Protein AF-A0A2R7JSU9-F1 (afdb_monomer_lite)

Structure (mmCIF, N/CA/C/O backbone):
data_AF-A0A2R7JSU9-F1
#
_entry.id   AF-A0A2R7JSU9-F1
#
loop_
_atom_site.group_PDB
_atom_site.id
_atom_site.type_symbol
_atom_site.label_atom_id
_atom_site.label_alt_id
_atom_site.label_comp_id
_atom_site.label_asym_id
_atom_site.label_entity_id
_atom_site.label_seq_id
_atom_site.pdbx_PDB_ins_code
_atom_site.Cartn_x
_atom_site.Cartn_y
_atom_site.Cartn_z
_atom_site.occupancy
_atom_site.B_iso_or_equiv
_atom_site.auth_seq_id
_atom_site.auth_comp_id
_atom_site.auth_asym_id
_atom_site.auth_atom_id
_atom_site.pdbx_PDB_model_num
ATOM 1 N N . ARG A 1 1 ? 13.426 -11.858 -5.925 1.00 59.44 1 ARG A N 1
ATOM 2 C CA . ARG A 1 1 ? 13.390 -12.703 -7.151 1.00 59.44 1 ARG A CA 1
ATOM 3 C C . ARG A 1 1 ? 13.758 -14.166 -6.872 1.00 59.44 1 ARG A C 1
ATOM 5 O O . ARG A 1 1 ? 13.165 -15.037 -7.485 1.00 59.44 1 ARG A O 1
ATOM 12 N N . THR A 1 2 ? 14.651 -14.442 -5.919 1.00 70.44 2 THR A N 1
ATOM 13 C CA . THR A 1 2 ? 15.151 -15.785 -5.552 1.00 70.44 2 THR A CA 1
ATOM 14 C C . THR A 1 2 ? 14.085 -16.840 -5.228 1.00 70.44 2 THR A C 1
ATOM 16 O O . THR A 1 2 ? 14.304 -18.006 -5.519 1.00 70.44 2 THR A O 1
ATOM 19 N N . HIS A 1 3 ? 12.931 -16.447 -4.679 1.00 81.94 3 HIS A N 1
ATOM 20 C CA . HIS A 1 3 ? 11.861 -17.379 -4.280 1.00 81.94 3 HIS A CA 1
ATOM 21 C C . HIS A 1 3 ? 10.663 -17.433 -5.249 1.00 81.94 3 HIS A C 1
ATOM 23 O O . HIS A 1 3 ? 9.674 -18.094 -4.962 1.00 81.94 3 HIS A O 1
ATOM 29 N N . GLY A 1 4 ? 10.713 -16.725 -6.385 1.00 88.62 4 GLY A N 1
ATOM 30 C CA . GLY A 1 4 ? 9.668 -16.806 -7.420 1.00 88.62 4 GLY A CA 1
ATOM 31 C C . GLY A 1 4 ? 8.314 -16.152 -7.093 1.00 88.62 4 GLY A C 1
ATOM 32 O O . GLY A 1 4 ? 7.376 -16.294 -7.871 1.00 88.62 4 GLY A O 1
ATOM 33 N N . HIS A 1 5 ? 8.181 -15.412 -5.987 1.00 92.38 5 HIS A N 1
ATOM 34 C CA . HIS A 1 5 ? 6.925 -14.726 -5.656 1.00 92.38 5 HIS A CA 1
ATOM 35 C C . HIS A 1 5 ? 6.594 -13.589 -6.637 1.00 92.38 5 HIS A C 1
ATOM 37 O O . HIS A 1 5 ? 7.450 -12.757 -6.960 1.00 92.38 5 HIS A O 1
ATOM 43 N N . ALA A 1 6 ? 5.326 -13.517 -7.052 1.00 93.19 6 ALA A N 1
ATOM 44 C CA . ALA A 1 6 ? 4.823 -12.512 -7.992 1.00 93.19 6 ALA A CA 1
ATOM 45 C C . ALA A 1 6 ? 4.813 -11.083 -7.419 1.00 93.19 6 ALA A C 1
ATOM 47 O O . ALA A 1 6 ? 4.982 -10.119 -8.166 1.00 93.19 6 ALA A O 1
ATOM 48 N N . GLY A 1 7 ? 4.666 -10.942 -6.102 1.00 94.69 7 GLY A N 1
ATOM 49 C CA . GLY A 1 7 ? 4.653 -9.655 -5.418 1.00 94.69 7 GLY A CA 1
ATOM 50 C C . GLY A 1 7 ? 4.505 -9.799 -3.909 1.00 94.69 7 GLY A C 1
ATOM 51 O O . GLY A 1 7 ? 4.490 -10.910 -3.379 1.00 94.69 7 GLY A O 1
ATOM 52 N N . VAL A 1 8 ? 4.398 -8.657 -3.238 1.00 95.38 8 VAL A N 1
ATOM 53 C CA . VAL A 1 8 ? 4.230 -8.530 -1.788 1.00 95.38 8 VAL A CA 1
ATOM 54 C C . VAL A 1 8 ? 2.901 -7.847 -1.506 1.00 95.38 8 VAL A C 1
ATOM 56 O O . VAL A 1 8 ? 2.603 -6.823 -2.113 1.00 95.38 8 VAL A O 1
ATOM 59 N N . LEU A 1 9 ? 2.128 -8.387 -0.569 1.00 96.81 9 LEU A N 1
ATOM 60 C CA . LEU A 1 9 ? 1.016 -7.680 0.056 1.00 96.81 9 LEU A CA 1
ATOM 61 C C . LEU A 1 9 ? 1.487 -7.194 1.429 1.00 96.81 9 LEU A C 1
ATOM 63 O O . LEU A 1 9 ? 1.939 -8.006 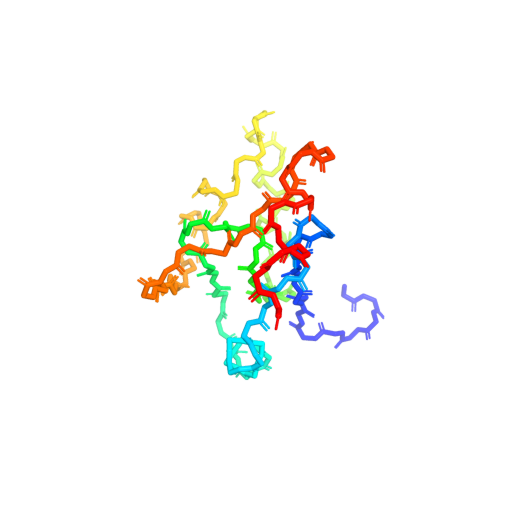2.235 1.00 96.81 9 LEU A O 1
ATOM 67 N N . SER A 1 10 ? 1.436 -5.887 1.669 1.00 96.69 10 SER A N 1
ATOM 68 C CA . SER A 1 10 ? 1.871 -5.277 2.929 1.00 96.69 10 SER A CA 1
ATOM 69 C C . SER A 1 10 ? 0.707 -4.632 3.665 1.00 96.69 10 SER A C 1
ATOM 71 O O . SER A 1 10 ? -0.228 -4.120 3.050 1.00 96.69 10 SER A O 1
ATOM 73 N N . VAL A 1 11 ? 0.790 -4.669 4.992 1.00 96.12 11 VAL A N 1
ATOM 74 C CA . VAL A 1 11 ? -0.186 -4.127 5.938 1.00 96.12 11 VAL A CA 1
ATOM 75 C C . VAL A 1 11 ? 0.580 -3.575 7.146 1.00 96.12 11 VAL A C 1
ATOM 77 O O . VAL A 1 11 ? 1.601 -4.150 7.528 1.00 96.12 11 VAL A O 1
ATOM 80 N N . GLY A 1 12 ? 0.113 -2.467 7.729 1.00 94.69 12 GLY A N 1
ATOM 81 C CA . GLY A 1 12 ? 0.669 -1.931 8.974 1.00 94.69 12 GLY A CA 1
ATOM 82 C C . GLY A 1 12 ? 0.275 -2.797 10.171 1.00 94.69 12 GLY A C 1
ATOM 83 O O . GLY A 1 12 ? -0.897 -3.141 10.329 1.00 94.69 12 GLY A O 1
ATOM 84 N N . CYS A 1 13 ? 1.230 -3.162 11.028 1.00 94.94 13 CYS A N 1
ATOM 85 C CA . CYS A 1 13 ? 0.933 -3.922 12.251 1.00 94.94 13 CYS A CA 1
ATOM 86 C C . CYS A 1 13 ? 0.099 -3.126 13.271 1.00 94.94 13 CYS A C 1
ATOM 88 O O . CYS A 1 13 ? -0.474 -3.707 14.187 1.00 94.94 13 CYS A O 1
ATOM 90 N N . ASP A 1 14 ? 0.029 -1.813 13.083 1.00 95.12 14 ASP A N 1
ATOM 91 C CA . ASP A 1 14 ? -0.707 -0.807 13.839 1.00 95.12 14 ASP A CA 1
ATOM 92 C C . ASP A 1 14 ? -2.147 -0.594 13.323 1.00 95.12 14 ASP A C 1
ATOM 94 O O . ASP A 1 14 ? -2.907 0.189 13.888 1.00 95.12 14 ASP A O 1
ATOM 98 N N . THR A 1 15 ? -2.563 -1.344 12.294 1.00 94.50 15 THR A N 1
ATOM 99 C CA . THR A 1 15 ? -3.918 -1.301 11.714 1.00 94.50 15 THR A CA 1
ATOM 100 C C . THR A 1 15 ? -4.704 -2.591 12.002 1.00 94.50 15 THR A C 1
ATOM 102 O O . THR A 1 15 ? -4.857 -3.436 11.120 1.00 94.50 15 THR A O 1
ATOM 105 N N . PRO A 1 16 ? -5.194 -2.804 13.242 1.00 90.81 16 PRO A N 1
ATOM 106 C CA . PRO A 1 16 ? -5.752 -4.093 13.664 1.00 90.81 16 PRO A CA 1
ATOM 107 C C . PRO A 1 16 ? -7.115 -4.428 13.039 1.00 90.81 16 PRO A C 1
ATOM 109 O O . PRO A 1 16 ? -7.507 -5.592 13.026 1.00 90.81 16 PRO A O 1
ATOM 112 N N . ILE A 1 17 ? -7.841 -3.431 12.522 1.00 91.31 17 ILE A N 1
ATOM 113 C CA . ILE A 1 17 ? -9.174 -3.603 11.935 1.00 91.31 17 ILE A CA 1
ATOM 114 C C . ILE A 1 17 ? -9.085 -3.334 10.435 1.00 91.31 17 ILE A C 1
ATOM 116 O O . ILE A 1 17 ? -8.927 -2.190 10.003 1.00 91.31 17 ILE A O 1
ATOM 120 N N . LEU A 1 18 ? -9.201 -4.396 9.638 1.00 91.00 18 LEU A N 1
ATOM 121 C CA . LEU A 1 18 ? -9.141 -4.339 8.180 1.00 91.00 18 LEU A CA 1
ATOM 122 C C . LEU A 1 18 ? -10.318 -5.070 7.558 1.00 91.00 18 LEU A C 1
ATOM 124 O O . LEU A 1 18 ? -10.706 -6.154 7.987 1.00 91.00 18 LEU A O 1
ATOM 128 N N . ASP A 1 19 ? -10.843 -4.478 6.494 1.00 91.12 19 ASP A N 1
ATOM 129 C CA . ASP A 1 19 ? -11.897 -5.082 5.698 1.00 91.12 19 ASP A CA 1
ATOM 130 C C . ASP A 1 19 ? -11.349 -6.285 4.906 1.00 91.12 19 ASP A C 1
ATOM 132 O O . ASP A 1 19 ? -10.374 -6.175 4.154 1.00 91.12 19 ASP A O 1
ATOM 136 N N . ALA A 1 20 ? -11.986 -7.446 5.056 1.00 92.50 20 ALA A N 1
ATOM 137 C CA . ALA A 1 20 ? -11.627 -8.651 4.318 1.00 92.50 20 ALA A CA 1
ATOM 138 C C . ALA A 1 20 ? -11.806 -8.483 2.796 1.00 92.50 20 ALA A C 1
ATOM 140 O O . ALA A 1 20 ? -11.045 -9.076 2.023 1.00 92.50 20 ALA A O 1
ATOM 141 N N . ASP A 1 21 ? -12.761 -7.658 2.348 1.00 94.31 21 ASP A N 1
ATOM 142 C CA . ASP A 1 21 ? -12.941 -7.355 0.925 1.00 94.31 21 ASP A CA 1
ATOM 143 C C . ASP A 1 21 ? -11.752 -6.562 0.370 1.00 94.31 21 ASP A C 1
ATOM 145 O O . ASP A 1 21 ? -11.237 -6.878 -0.707 1.00 94.31 21 ASP A O 1
ATOM 149 N N . LEU A 1 22 ? -11.218 -5.613 1.149 1.00 94.75 22 LEU A N 1
ATOM 150 C CA . LEU A 1 22 ? -10.001 -4.886 0.786 1.00 94.75 22 LEU A CA 1
ATOM 151 C C . LEU A 1 22 ? -8.816 -5.844 0.602 1.00 94.75 22 LEU A C 1
ATOM 153 O O . LEU A 1 22 ? -8.112 -5.761 -0.408 1.00 94.75 22 LEU A O 1
ATOM 157 N N . LEU A 1 23 ? -8.608 -6.781 1.533 1.00 94.00 23 LEU A N 1
ATOM 158 C CA . LEU A 1 23 ? -7.533 -7.774 1.425 1.00 94.00 23 LEU A CA 1
ATOM 159 C C . LEU A 1 23 ? -7.724 -8.694 0.209 1.00 94.00 23 LEU A C 1
ATOM 161 O O . LEU A 1 23 ? -6.768 -8.956 -0.523 1.00 94.00 23 LEU A O 1
ATOM 165 N N . SER A 1 24 ? -8.957 -9.133 -0.057 1.00 95.06 24 SER A N 1
ATOM 166 C CA . SER A 1 24 ? -9.317 -9.926 -1.243 1.00 95.06 24 SER A CA 1
ATOM 167 C C . SER A 1 24 ? -9.031 -9.169 -2.544 1.00 95.06 24 SER A C 1
ATOM 169 O O . SER A 1 24 ? -8.445 -9.725 -3.480 1.00 95.06 24 SER A O 1
ATOM 171 N N . ARG A 1 25 ? -9.391 -7.882 -2.602 1.00 96.00 25 ARG A N 1
ATOM 172 C CA . ARG A 1 25 ? -9.136 -6.999 -3.745 1.00 96.00 25 ARG A CA 1
ATOM 173 C C . ARG A 1 25 ? -7.639 -6.810 -3.986 1.00 96.00 25 ARG A C 1
ATOM 175 O O . ARG A 1 25 ? -7.196 -6.957 -5.125 1.00 96.00 25 ARG A O 1
ATOM 182 N N . LEU A 1 26 ? -6.861 -6.538 -2.938 1.00 96.62 26 LEU A N 1
ATOM 183 C CA . LEU A 1 26 ? -5.405 -6.399 -3.032 1.00 96.62 26 LEU A CA 1
ATOM 184 C C . LEU A 1 26 ? -4.731 -7.716 -3.442 1.00 96.62 26 LEU A C 1
ATOM 186 O O . LEU A 1 26 ? -3.871 -7.709 -4.317 1.00 96.62 26 LEU A O 1
ATOM 190 N N . GLY A 1 27 ? -5.160 -8.856 -2.896 1.00 95.19 27 GLY A N 1
ATOM 191 C CA . GLY A 1 27 ? -4.609 -10.171 -3.245 1.00 95.19 27 GLY A CA 1
ATOM 192 C C . GLY A 1 27 ? -4.870 -10.601 -4.695 1.00 95.19 27 GLY A C 1
ATOM 193 O O . GLY A 1 27 ? -4.124 -11.406 -5.253 1.00 95.19 27 GLY A O 1
ATOM 194 N N . LYS A 1 28 ? -5.912 -10.054 -5.334 1.00 95.69 28 LYS A N 1
ATOM 195 C CA . LYS A 1 28 ? -6.234 -10.297 -6.751 1.00 95.69 28 LYS A CA 1
ATOM 196 C C . LYS A 1 28 ? -5.593 -9.283 -7.700 1.00 95.69 28 LYS A C 1
ATOM 198 O O . LYS A 1 28 ? -5.599 -9.519 -8.914 1.00 95.69 28 LYS A O 1
ATOM 203 N N . ALA A 1 29 ? -5.052 -8.181 -7.179 1.00 96.56 29 ALA A N 1
ATOM 204 C CA . ALA A 1 29 ? -4.447 -7.133 -7.985 1.00 96.56 29 ALA A CA 1
ATOM 205 C C . ALA A 1 29 ? -3.283 -7.683 -8.827 1.00 96.56 29 ALA A C 1
ATOM 207 O O . ALA A 1 29 ? -2.538 -8.576 -8.423 1.00 96.56 29 ALA A O 1
ATOM 208 N N . LYS A 1 30 ? -3.150 -7.164 -10.051 1.00 95.12 30 LYS A N 1
ATOM 209 C CA . LYS A 1 30 ? -2.055 -7.517 -10.976 1.00 95.12 30 LYS A CA 1
ATOM 210 C C . LYS A 1 30 ? -1.034 -6.397 -11.121 1.00 95.12 30 LYS A C 1
ATOM 212 O O . LYS A 1 30 ? 0.134 -6.665 -11.388 1.00 95.12 30 LYS A O 1
ATOM 217 N N . ARG A 1 31 ? -1.482 -5.160 -10.929 1.00 97.75 31 ARG A N 1
ATOM 218 C CA . ARG A 1 31 ? -0.675 -3.940 -10.929 1.00 97.75 31 ARG A CA 1
ATOM 219 C C . ARG A 1 31 ? -0.401 -3.516 -9.491 1.00 97.75 31 ARG A C 1
ATOM 221 O O . ARG A 1 31 ? -1.078 -3.987 -8.581 1.00 97.75 31 ARG A O 1
ATOM 228 N N . ALA A 1 32 ? 0.583 -2.641 -9.294 1.00 98.38 32 ALA A N 1
ATOM 229 C CA . ALA A 1 32 ? 0.792 -2.022 -7.993 1.00 98.38 32 ALA A CA 1
ATOM 230 C C . ALA A 1 32 ? -0.475 -1.267 -7.578 1.00 98.38 32 ALA A C 1
ATOM 232 O O . ALA A 1 32 ? -1.015 -0.490 -8.364 1.00 98.38 32 ALA A O 1
ATOM 233 N N . THR A 1 33 ? -0.972 -1.516 -6.373 1.00 98.62 33 THR A N 1
ATOM 234 C CA . THR A 1 33 ? -2.236 -0.948 -5.894 1.00 98.62 33 THR A CA 1
ATOM 235 C C . THR A 1 33 ? -2.125 -0.663 -4.405 1.00 98.62 33 THR A C 1
ATOM 237 O O . THR A 1 33 ? -1.610 -1.502 -3.670 1.00 98.62 33 THR A O 1
ATOM 240 N N . PHE A 1 34 ? -2.593 0.498 -3.948 1.00 98.38 34 PHE A N 1
ATOM 241 C CA . PHE A 1 34 ? -2.386 0.954 -2.569 1.00 98.38 34 PHE A CA 1
ATOM 242 C C . PHE A 1 34 ? -3.598 1.698 -2.008 1.00 98.38 34 PHE A C 1
ATOM 244 O O . PHE A 1 34 ? -4.399 2.239 -2.765 1.00 98.38 34 PHE A O 1
ATOM 251 N N . VAL A 1 35 ? -3.720 1.768 -0.683 1.00 97.75 35 VAL A N 1
ATOM 252 C CA . VAL A 1 35 ? -4.745 2.576 -0.006 1.00 97.75 35 VAL A CA 1
ATOM 253 C C . VAL A 1 35 ? -4.271 4.023 0.121 1.00 97.75 35 VAL A C 1
ATOM 255 O O . VAL A 1 35 ? -3.217 4.287 0.695 1.00 97.75 35 VAL A O 1
ATOM 258 N N . THR A 1 36 ? -5.054 4.982 -0.375 1.00 96.38 36 THR A N 1
ATOM 259 C CA . THR A 1 36 ? -4.648 6.402 -0.443 1.00 96.38 36 THR A CA 1
ATOM 260 C C . THR A 1 36 ? -4.333 7.018 0.925 1.00 96.38 36 THR A C 1
ATOM 262 O O . THR A 1 36 ? -3.391 7.814 1.045 1.00 96.38 36 THR A O 1
ATOM 265 N N . ASP A 1 37 ? -5.096 6.637 1.95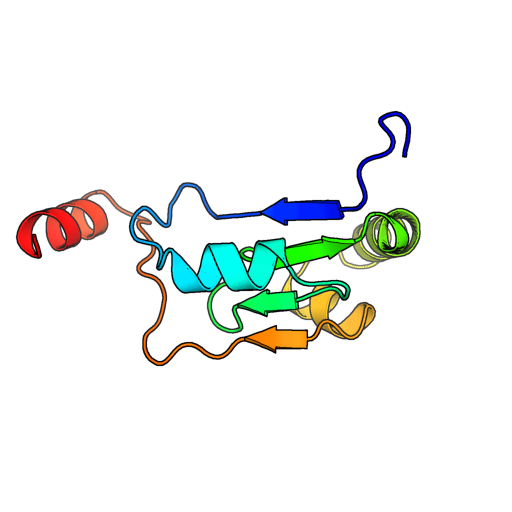0 1.00 93.62 37 ASP A N 1
ATOM 266 C CA . ASP A 1 37 ? -4.965 7.165 3.315 1.00 93.62 37 ASP A CA 1
ATOM 267 C C . ASP A 1 37 ? -3.930 6.402 4.151 1.00 93.62 37 ASP A C 1
ATOM 269 O O . ASP A 1 37 ? -3.411 6.936 5.127 1.00 93.62 37 ASP A O 1
ATOM 273 N N . ALA A 1 38 ? -3.554 5.195 3.720 1.00 95.62 38 ALA A N 1
ATOM 274 C CA . ALA A 1 38 ? -2.520 4.374 4.342 1.00 95.62 38 ALA A CA 1
ATOM 275 C C . ALA A 1 38 ? -1.616 3.748 3.261 1.00 95.62 38 ALA A C 1
ATOM 277 O O . ALA A 1 38 ? -1.730 2.554 2.985 1.00 95.62 38 ALA A O 1
ATOM 278 N N . PRO A 1 39 ? -0.697 4.516 2.633 1.00 96.06 39 PRO A N 1
ATOM 279 C CA . PRO A 1 39 ? 0.032 4.060 1.444 1.00 96.06 39 PRO A CA 1
ATOM 280 C C . PRO A 1 39 ? 0.975 2.870 1.643 1.00 96.06 39 PRO A C 1
ATOM 282 O O . PRO A 1 39 ? 1.479 2.331 0.663 1.00 96.06 39 PRO A O 1
ATOM 285 N N . ILE A 1 40 ? 1.217 2.460 2.892 1.00 96.06 40 ILE A N 1
ATOM 286 C CA . ILE A 1 40 ? 1.916 1.211 3.225 1.00 96.06 40 ILE A CA 1
ATOM 287 C C . ILE A 1 40 ? 1.043 -0.031 3.011 1.00 96.06 40 ILE A C 1
ATOM 289 O O . ILE A 1 40 ? 1.577 -1.132 2.917 1.00 96.06 40 ILE A O 1
ATOM 293 N N . ILE A 1 41 ? -0.281 0.125 2.935 1.00 97.56 41 ILE A N 1
ATOM 294 C CA . ILE A 1 41 ? -1.232 -0.959 2.704 1.00 97.56 41 ILE A CA 1
ATOM 295 C C . ILE A 1 41 ? -1.431 -1.096 1.201 1.00 97.56 41 ILE A C 1
ATOM 297 O O . ILE A 1 41 ? -1.995 -0.209 0.555 1.00 97.56 41 ILE A O 1
ATOM 301 N N . GLY A 1 42 ? -0.952 -2.198 0.632 1.00 97.81 42 GLY A N 1
ATOM 302 C CA . GLY A 1 42 ? -0.977 -2.371 -0.812 1.00 97.81 42 GLY A CA 1
ATOM 303 C C . GLY A 1 42 ? -0.419 -3.695 -1.308 1.00 97.81 42 GLY A C 1
ATOM 304 O O . GLY A 1 42 ? 0.150 -4.482 -0.553 1.00 97.81 42 GLY A O 1
ATOM 305 N N . TYR A 1 43 ? -0.592 -3.913 -2.607 1.00 98.44 43 TYR A N 1
ATOM 306 C CA . TYR A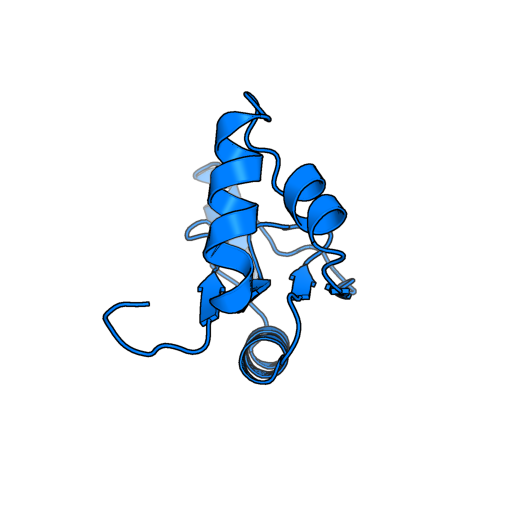 1 43 ? 0.053 -4.973 -3.366 1.00 98.44 43 TYR A CA 1
ATOM 307 C C . TYR A 1 43 ? 1.151 -4.384 -4.255 1.00 98.44 43 TYR A C 1
ATOM 309 O O . TYR A 1 43 ? 0.929 -3.414 -4.984 1.00 98.44 43 TYR A O 1
ATOM 317 N N . TRP A 1 44 ? 2.328 -5.006 -4.221 1.00 97.75 44 TRP A N 1
ATOM 318 C CA . TRP A 1 44 ? 3.544 -4.546 -4.883 1.00 97.75 44 TRP A CA 1
ATOM 319 C C . TRP A 1 44 ? 4.136 -5.674 -5.734 1.00 97.75 44 TRP A C 1
ATOM 321 O O . TRP A 1 44 ? 4.761 -6.591 -5.192 1.00 97.75 44 TRP A O 1
ATO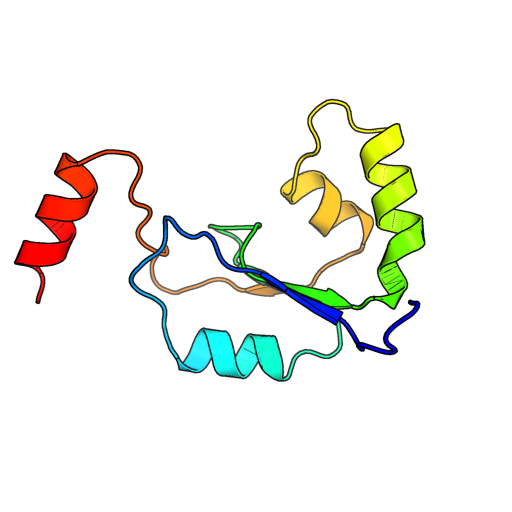M 331 N N . PRO A 1 45 ? 3.964 -5.644 -7.067 1.00 97.12 45 PRO A N 1
ATOM 332 C CA . PRO A 1 45 ? 4.582 -6.618 -7.957 1.00 97.12 45 PRO A CA 1
ATOM 333 C C . PRO A 1 45 ? 6.110 -6.644 -7.823 1.00 97.12 45 PRO A C 1
ATOM 335 O O . PRO A 1 45 ? 6.770 -5.605 -7.880 1.00 97.12 45 PRO A O 1
ATOM 338 N N . SER A 1 46 ? 6.693 -7.845 -7.767 1.00 95.81 46 SER A N 1
ATOM 339 C CA . SER A 1 46 ? 8.150 -8.057 -7.703 1.00 95.81 46 SER A CA 1
ATOM 340 C C . SER A 1 46 ? 8.898 -7.486 -8.917 1.00 95.81 46 SER A C 1
ATOM 342 O O . SER A 1 46 ? 10.117 -7.307 -8.873 1.00 95.81 46 SER A O 1
ATOM 344 N N . ALA A 1 47 ? 8.182 -7.197 -10.009 1.00 95.25 47 ALA A N 1
ATOM 345 C CA . ALA A 1 47 ? 8.713 -6.530 -11.193 1.00 95.25 47 ALA A CA 1
ATOM 346 C C . ALA A 1 47 ? 9.268 -5.125 -10.886 1.00 95.25 47 ALA A C 1
ATOM 348 O O . ALA A 1 47 ? 10.230 -4.711 -11.525 1.00 95.25 47 ALA A O 1
ATOM 349 N N . HIS A 1 48 ? 8.737 -4.431 -9.873 1.00 96.31 48 HIS A N 1
ATOM 350 C CA . HIS A 1 48 ? 9.181 -3.086 -9.490 1.00 96.31 48 HIS A CA 1
ATOM 351 C C . HIS A 1 48 ? 10.419 -3.064 -8.579 1.00 96.31 48 HIS A C 1
ATOM 353 O O . HIS A 1 48 ? 10.811 -1.993 -8.127 1.00 96.31 48 HIS A O 1
ATOM 359 N N . TYR A 1 49 ? 11.057 -4.209 -8.309 1.00 94.56 49 TYR A N 1
ATOM 360 C CA . TYR A 1 49 ? 12.213 -4.290 -7.406 1.00 94.56 49 TYR A CA 1
ATOM 361 C C . TYR A 1 49 ? 13.338 -3.309 -7.769 1.00 94.56 49 TYR A C 1
ATOM 363 O O . TYR A 1 49 ? 13.770 -2.540 -6.916 1.00 94.56 49 TYR A O 1
ATOM 371 N N . ASP A 1 50 ? 13.778 -3.288 -9.031 1.00 95.44 50 ASP A N 1
ATOM 372 C CA . ASP A 1 50 ? 14.893 -2.424 -9.446 1.00 95.44 50 ASP A CA 1
ATOM 373 C C . ASP A 1 50 ? 14.521 -0.933 -9.316 1.00 95.44 50 ASP A C 1
ATOM 375 O O . ASP A 1 50 ? 15.323 -0.123 -8.853 1.00 95.44 50 ASP A O 1
ATOM 379 N N . ALA A 1 51 ? 13.267 -0.583 -9.628 1.00 96.25 51 ALA A N 1
ATOM 380 C CA . ALA A 1 51 ? 12.741 0.768 -9.435 1.00 96.25 51 ALA A CA 1
ATOM 381 C C . ALA A 1 51 ? 12.682 1.162 -7.948 1.00 96.25 51 ALA A C 1
ATOM 383 O O . ALA A 1 51 ? 12.968 2.308 -7.612 1.00 96.25 51 ALA A O 1
ATOM 384 N N . LEU A 1 52 ? 12.360 0.223 -7.052 1.00 95.75 52 LEU A N 1
ATOM 385 C CA . LEU A 1 52 ? 12.345 0.467 -5.609 1.00 95.75 52 LEU A CA 1
ATOM 386 C C . LEU A 1 52 ? 13.752 0.756 -5.082 1.00 95.75 52 LEU A C 1
ATOM 388 O O . LEU A 1 52 ? 13.933 1.701 -4.319 1.00 95.75 52 LEU A O 1
ATOM 392 N N . ILE A 1 53 ? 14.752 -0.026 -5.501 1.00 95.75 53 ILE A N 1
ATOM 393 C CA . ILE A 1 53 ? 16.149 0.211 -5.115 1.00 95.75 53 ILE A CA 1
ATOM 394 C C . ILE A 1 53 ? 16.613 1.592 -5.590 1.00 95.75 53 ILE A C 1
ATOM 396 O O . ILE A 1 53 ? 17.209 2.331 -4.807 1.00 95.75 53 ILE A O 1
ATOM 400 N N . ALA A 1 54 ? 16.286 1.971 -6.830 1.00 95.06 54 ALA A N 1
ATOM 401 C CA . ALA A 1 54 ? 16.588 3.302 -7.349 1.00 95.06 54 ALA A CA 1
ATOM 402 C C . ALA A 1 54 ? 15.902 4.407 -6.526 1.00 95.06 54 ALA A C 1
ATOM 404 O O . ALA A 1 54 ? 16.574 5.335 -6.080 1.00 95.06 54 ALA A O 1
ATOM 405 N N . HIS A 1 55 ? 14.600 4.269 -6.245 1.00 95.06 55 HIS A N 1
ATOM 406 C CA . HIS A 1 55 ? 13.838 5.227 -5.433 1.00 95.06 55 HIS A CA 1
ATOM 407 C C . HIS A 1 55 ? 14.457 5.421 -4.046 1.00 95.06 55 HIS A C 1
ATOM 409 O O . HIS A 1 55 ? 14.657 6.552 -3.610 1.00 95.06 55 HIS A O 1
ATOM 415 N N . LEU A 1 56 ? 14.820 4.326 -3.370 1.00 95.06 56 LEU A N 1
ATOM 416 C CA . LEU A 1 56 ? 15.438 4.360 -2.042 1.00 95.06 56 LEU A CA 1
ATOM 417 C C . LEU A 1 56 ? 16.836 4.992 -2.035 1.00 95.06 56 LEU A C 1
ATOM 419 O O . LEU A 1 56 ? 17.233 5.549 -1.012 1.00 95.06 56 LEU A O 1
ATOM 423 N N . ALA A 1 57 ? 17.577 4.901 -3.141 1.00 94.44 57 ALA A N 1
ATOM 424 C CA . ALA A 1 57 ? 18.880 5.543 -3.283 1.00 94.44 57 ALA A CA 1
ATOM 425 C C . ALA A 1 57 ? 18.764 7.059 -3.516 1.00 94.44 57 ALA A C 1
ATOM 427 O O . ALA A 1 57 ? 19.655 7.807 -3.118 1.00 94.44 57 ALA A O 1
ATOM 428 N N . THR A 1 58 ? 17.676 7.516 -4.146 1.00 90.56 58 THR A N 1
ATOM 429 C CA . THR A 1 58 ? 17.486 8.925 -4.528 1.00 90.56 58 THR A CA 1
ATOM 430 C C . THR A 1 58 ? 16.617 9.733 -3.566 1.00 90.56 58 THR A C 1
ATOM 432 O O . THR A 1 58 ? 16.796 10.944 -3.468 1.00 90.56 58 THR A O 1
ATOM 435 N N . ASP A 1 59 ? 15.667 9.103 -2.867 1.00 87.38 59 ASP A N 1
ATOM 436 C CA . ASP A 1 59 ? 14.750 9.778 -1.942 1.00 87.38 59 ASP A CA 1
ATOM 437 C C . ASP A 1 59 ? 15.189 9.570 -0.479 1.00 87.38 59 ASP A C 1
ATOM 439 O O . ASP A 1 59 ? 14.898 8.520 0.108 1.00 87.38 59 ASP A O 1
ATOM 443 N N . PRO A 1 60 ? 15.825 10.569 0.167 1.00 84.06 60 PRO A N 1
ATOM 444 C CA . PRO A 1 60 ? 16.270 10.444 1.554 1.00 84.06 60 PRO A CA 1
ATOM 445 C C . PRO A 1 60 ? 15.106 10.297 2.543 1.00 84.06 60 PRO A C 1
ATOM 447 O O . PRO A 1 60 ? 15.306 9.795 3.647 1.00 84.06 60 PRO A O 1
ATOM 450 N N . ARG A 1 61 ? 13.884 10.707 2.166 1.00 91.06 61 ARG A N 1
ATOM 451 C CA . ARG A 1 61 ? 12.689 10.571 3.013 1.00 91.06 61 ARG A CA 1
ATOM 452 C C . ARG A 1 61 ? 11.992 9.227 2.847 1.00 91.06 61 ARG A C 1
ATOM 454 O O . ARG A 1 61 ? 11.113 8.925 3.650 1.00 91.06 61 ARG A O 1
ATOM 461 N N . ARG A 1 62 ? 12.354 8.441 1.822 1.00 91.50 62 ARG A N 1
ATOM 462 C CA . ARG A 1 62 ? 11.750 7.132 1.512 1.00 91.50 62 ARG A CA 1
ATOM 463 C C . ARG A 1 62 ? 10.218 7.202 1.503 1.00 91.50 62 ARG A C 1
ATOM 465 O O . ARG A 1 62 ? 9.529 6.376 2.098 1.00 91.50 62 ARG A O 1
ATOM 472 N N . SER A 1 63 ? 9.680 8.239 0.863 1.00 94.19 63 SER A N 1
ATOM 473 C CA . SER A 1 63 ? 8.254 8.553 0.896 1.00 94.19 63 SER A CA 1
ATOM 474 C C . SER A 1 63 ? 7.443 7.497 0.154 1.00 94.19 63 SER A C 1
ATOM 476 O O . SER A 1 63 ? 7.626 7.316 -1.050 1.00 94.19 63 SER A O 1
ATOM 478 N N . MET A 1 64 ? 6.471 6.874 0.825 1.00 95.88 64 MET A N 1
ATOM 479 C CA . MET A 1 64 ? 5.541 5.952 0.162 1.00 95.88 64 MET A CA 1
ATOM 480 C C . MET A 1 64 ? 4.669 6.646 -0.888 1.00 95.88 64 MET A C 1
ATOM 482 O O . MET A 1 64 ? 4.393 6.060 -1.926 1.00 95.88 64 MET A O 1
ATOM 486 N N . ARG A 1 65 ? 4.276 7.911 -0.672 1.00 95.56 65 ARG A N 1
ATOM 487 C CA . ARG A 1 65 ? 3.542 8.693 -1.688 1.00 95.56 65 ARG A CA 1
ATOM 488 C C . ARG A 1 65 ? 4.421 9.020 -2.899 1.00 95.56 65 ARG A C 1
ATOM 490 O O . ARG A 1 65 ? 3.945 9.023 -4.032 1.00 95.56 65 ARG A O 1
ATOM 497 N N . GLY A 1 66 ? 5.705 9.294 -2.656 1.00 96.00 66 GLY A N 1
ATOM 498 C CA . GLY A 1 66 ? 6.690 9.467 -3.725 1.00 96.00 66 GLY A CA 1
ATOM 499 C C . GLY A 1 66 ? 6.861 8.175 -4.519 1.00 96.00 66 GLY A C 1
ATOM 500 O O . GLY A 1 66 ? 6.793 8.193 -5.743 1.00 96.00 66 GLY A O 1
ATOM 501 N N . TRP A 1 67 ? 6.977 7.050 -3.813 1.00 97.25 67 TRP A N 1
ATOM 502 C CA . TRP A 1 67 ? 7.087 5.725 -4.408 1.00 97.25 67 TRP A CA 1
ATOM 503 C C . TRP A 1 67 ? 5.878 5.362 -5.277 1.00 97.25 67 TRP A C 1
ATOM 505 O O . TRP A 1 67 ? 6.052 5.005 -6.440 1.00 97.25 67 TRP A O 1
ATOM 515 N N . THR A 1 68 ? 4.653 5.499 -4.759 1.00 97.81 68 THR A N 1
ATOM 516 C CA . THR A 1 68 ? 3.434 5.171 -5.519 1.00 97.81 68 THR A CA 1
ATOM 517 C C . THR A 1 68 ? 3.295 6.025 -6.774 1.00 97.81 68 THR A C 1
ATOM 519 O O . THR A 1 68 ? 2.884 5.514 -7.815 1.00 97.81 68 THR A O 1
ATOM 522 N N . THR A 1 69 ? 3.709 7.293 -6.706 1.00 96.62 69 THR A N 1
ATOM 523 C CA . THR A 1 69 ? 3.782 8.186 -7.871 1.00 96.62 69 THR A CA 1
ATOM 524 C C . THR A 1 69 ? 4.826 7.701 -8.879 1.00 96.62 69 THR A C 1
ATOM 526 O O . THR A 1 69 ? 4.524 7.607 -10.065 1.00 96.62 69 THR A O 1
ATOM 529 N N . ALA A 1 70 ? 6.030 7.345 -8.419 1.00 96.12 70 ALA A N 1
ATOM 530 C CA . ALA A 1 70 ? 7.144 6.938 -9.276 1.00 96.12 70 ALA A CA 1
ATOM 531 C C . ALA A 1 70 ? 6.834 5.698 -10.130 1.00 96.12 70 ALA A C 1
ATOM 533 O O . ALA A 1 70 ? 7.294 5.606 -11.266 1.00 96.12 70 ALA A O 1
ATOM 534 N N . ILE A 1 71 ? 6.038 4.759 -9.608 1.00 97.06 71 ILE A N 1
ATOM 535 C CA . ILE A 1 71 ? 5.648 3.543 -10.340 1.00 97.06 71 ILE A CA 1
ATOM 536 C C . ILE A 1 71 ? 4.261 3.608 -10.984 1.00 97.06 71 ILE A C 1
ATOM 538 O O . ILE A 1 71 ? 3.851 2.633 -11.612 1.00 97.06 71 ILE A O 1
ATOM 542 N N . GLY A 1 72 ? 3.526 4.712 -10.814 1.00 97.56 72 GLY A N 1
ATOM 543 C CA . GLY A 1 72 ? 2.149 4.836 -11.297 1.00 97.56 72 GLY A CA 1
ATOM 544 C C . GLY A 1 72 ? 1.202 3.801 -10.680 1.00 97.56 72 GLY A C 1
ATOM 545 O O . GLY A 1 72 ? 0.454 3.145 -11.405 1.00 97.56 72 GLY A O 1
ATOM 546 N N . ALA A 1 73 ? 1.280 3.611 -9.359 1.00 98.31 73 ALA A N 1
ATOM 547 C CA . ALA A 1 73 ? 0.430 2.667 -8.638 1.00 98.31 73 ALA A CA 1
ATOM 548 C C . ALA A 1 73 ? -1.039 3.120 -8.622 1.00 98.31 73 ALA A C 1
ATOM 550 O O . ALA A 1 73 ? -1.338 4.308 -8.496 1.00 98.31 73 ALA A O 1
ATOM 551 N N . ASP A 1 74 ? -1.954 2.154 -8.682 1.00 98.44 74 ASP A N 1
ATOM 552 C CA . ASP A 1 74 ? -3.392 2.401 -8.722 1.00 98.44 74 ASP A CA 1
ATOM 553 C C . ASP A 1 74 ? -3.925 2.694 -7.297 1.00 98.44 74 ASP A C 1
ATOM 555 O O . ASP A 1 74 ? -3.738 1.875 -6.389 1.00 98.44 74 ASP A O 1
ATOM 559 N N . PRO A 1 75 ? -4.582 3.842 -7.051 1.00 98.06 75 PRO A N 1
ATOM 560 C CA . PRO A 1 75 ? -5.084 4.186 -5.725 1.00 98.06 75 PRO A CA 1
ATOM 561 C C . PRO A 1 75 ? -6.416 3.493 -5.406 1.00 98.06 75 PRO A C 1
ATOM 563 O O . PRO A 1 75 ? -7.308 3.365 -6.248 1.00 98.06 75 PRO A O 1
ATOM 566 N N . ILE A 1 76 ? -6.587 3.115 -4.143 1.00 97.06 76 ILE A N 1
ATOM 567 C CA . ILE A 1 76 ? -7.848 2.689 -3.540 1.00 97.06 76 ILE A CA 1
ATOM 568 C C . ILE A 1 76 ? -8.273 3.757 -2.536 1.00 97.06 76 ILE A C 1
ATOM 570 O O . ILE A 1 76 ? -7.643 3.931 -1.491 1.00 97.06 76 ILE A O 1
ATOM 574 N N . ALA A 1 77 ? -9.370 4.446 -2.844 1.00 96.00 77 ALA A N 1
ATOM 575 C CA . ALA A 1 77 ? -10.088 5.255 -1.870 1.00 96.00 77 ALA A CA 1
ATOM 576 C C . ALA A 1 77 ? -11.049 4.363 -1.076 1.00 96.00 77 ALA A C 1
ATOM 578 O O . ALA A 1 77 ? -11.760 3.538 -1.659 1.00 96.00 77 ALA A O 1
ATOM 579 N N . LEU A 1 78 ? -11.060 4.533 0.242 1.00 94.19 78 LEU A N 1
ATOM 580 C CA . LEU A 1 78 ? -11.980 3.849 1.142 1.00 94.19 78 LEU A CA 1
ATOM 581 C C . LEU A 1 78 ? -13.063 4.827 1.606 1.00 94.19 78 LEU A C 1
ATOM 583 O O . LEU A 1 78 ? -12.795 6.022 1.714 1.00 94.19 78 LEU A O 1
ATOM 587 N N . PRO A 1 79 ? -14.282 4.347 1.903 1.00 92.75 79 PRO A N 1
ATOM 588 C CA . PRO A 1 79 ? -15.352 5.210 2.401 1.00 92.75 79 PRO A CA 1
ATOM 589 C C . PRO A 1 79 ? -15.047 5.781 3.793 1.00 92.75 79 PRO A C 1
ATOM 591 O O . PRO A 1 79 ? -15.607 6.804 4.178 1.00 92.75 79 PRO A O 1
ATOM 594 N N . ARG A 1 80 ? -14.182 5.107 4.558 1.00 91.62 80 ARG A N 1
ATOM 595 C CA . ARG A 1 80 ? -13.678 5.542 5.861 1.00 91.62 80 ARG A CA 1
ATOM 596 C C . ARG A 1 80 ? -12.183 5.216 5.956 1.00 91.62 80 ARG A C 1
ATOM 598 O O . ARG A 1 80 ? -11.785 4.171 5.432 1.00 91.62 80 ARG A O 1
ATOM 605 N N . PRO A 1 81 ? -11.373 6.057 6.621 1.00 91.12 81 PRO A N 1
ATOM 606 C CA . PRO A 1 81 ? -9.971 5.747 6.875 1.00 91.12 81 PRO A CA 1
ATOM 607 C C . PRO A 1 81 ? -9.816 4.465 7.696 1.00 91.12 81 PRO A C 1
ATOM 609 O O . PRO A 1 81 ? -10.666 4.143 8.529 1.00 91.12 81 PRO A O 1
ATOM 612 N N . ILE A 1 82 ? -8.708 3.758 7.483 1.00 93.69 82 ILE A N 1
ATOM 613 C CA . ILE A 1 82 ? -8.329 2.618 8.321 1.00 93.69 82 ILE A CA 1
ATOM 614 C C . ILE A 1 82 ? -7.854 3.170 9.673 1.00 93.69 82 ILE A C 1
ATOM 616 O O . ILE A 1 82 ? -6.976 4.039 9.679 1.00 93.69 82 ILE A O 1
ATOM 620 N N . PRO A 1 83 ? -8.415 2.708 10.805 1.00 93.12 83 PRO A N 1
ATOM 621 C CA . PRO A 1 83 ? -7.962 3.148 12.116 1.00 93.12 83 PRO A CA 1
ATOM 622 C C . PRO A 1 83 ? -6.518 2.697 12.347 1.00 93.12 83 PRO A C 1
ATOM 624 O O . PRO A 1 83 ? -6.191 1.524 12.157 1.00 93.12 83 PRO A O 1
ATOM 627 N N . ASN A 1 84 ? -5.673 3.638 12.763 1.00 94.56 84 ASN A N 1
ATOM 628 C CA . ASN A 1 84 ? -4.284 3.382 13.112 1.00 94.56 84 ASN A CA 1
ATOM 629 C C . ASN A 1 84 ? -4.064 3.596 14.618 1.00 94.56 84 ASN A C 1
ATOM 631 O O . ASN A 1 84 ? -4.489 4.617 15.156 1.00 94.56 84 ASN A O 1
ATOM 635 N N . VAL A 1 85 ? -3.393 2.651 15.273 1.00 95.88 85 VAL A N 1
ATOM 636 C CA . VAL A 1 85 ? -3.047 2.678 16.695 1.00 95.88 85 VAL A CA 1
ATOM 637 C C . VAL A 1 85 ? -1.626 3.211 16.868 1.00 95.88 85 VAL A C 1
ATOM 639 O O . VAL A 1 85 ? -0.653 2.484 16.689 1.00 95.88 85 VAL A O 1
ATOM 642 N N . ASN A 1 86 ? -1.498 4.476 17.270 1.00 96.19 86 ASN A N 1
ATOM 643 C CA . ASN A 1 86 ? -0.206 5.086 17.592 1.00 96.19 86 ASN A CA 1
ATOM 644 C C . ASN A 1 86 ? 0.052 5.091 19.103 1.00 96.19 86 ASN A C 1
ATOM 646 O O . ASN A 1 86 ? 1.209 5.053 19.529 1.00 96.19 86 ASN A O 1
ATOM 650 N N . THR A 1 87 ? -1.011 5.143 19.913 1.00 96.38 87 THR A N 1
ATOM 651 C CA . THR A 1 87 ? -0.924 5.166 21.378 1.00 96.38 87 THR A CA 1
ATOM 652 C C . THR A 1 87 ? -1.834 4.119 22.039 1.00 96.38 87 THR A C 1
ATOM 654 O O . THR A 1 87 ? -2.763 3.601 21.412 1.00 96.38 87 THR A O 1
ATOM 657 N N . PRO A 1 88 ? -1.607 3.782 23.323 1.00 95.62 88 PRO A N 1
ATOM 658 C CA . PRO A 1 88 ? -2.513 2.911 24.073 1.00 95.62 88 PRO A CA 1
ATOM 659 C C . PRO A 1 88 ? -3.961 3.426 24.136 1.00 95.62 88 PRO A C 1
ATOM 661 O O . PRO A 1 88 ? -4.898 2.629 24.173 1.00 95.62 88 PRO A O 1
ATOM 664 N N . GLU A 1 89 ? -4.162 4.746 24.131 1.00 95.19 89 GLU A N 1
ATOM 665 C CA . GLU A 1 89 ? -5.489 5.367 24.123 1.00 95.19 89 GLU A CA 1
ATOM 666 C C . GLU A 1 89 ? -6.249 5.080 22.823 1.00 95.19 89 GLU A C 1
ATOM 668 O O . GLU A 1 89 ? -7.450 4.803 22.884 1.00 95.19 89 GLU A O 1
ATOM 673 N N . ASP A 1 90 ? -5.556 5.075 21.675 1.00 94.62 90 ASP A N 1
ATOM 674 C CA . ASP A 1 90 ? -6.137 4.685 20.384 1.00 94.62 90 ASP A CA 1
ATOM 675 C C . ASP A 1 90 ? -6.667 3.248 20.453 1.00 94.62 90 ASP A C 1
ATOM 677 O O . ASP A 1 90 ? -7.812 2.975 20.091 1.00 94.62 90 ASP A O 1
ATOM 681 N N . LEU A 1 91 ? -5.865 2.328 20.999 1.00 93.25 91 LEU A N 1
ATOM 682 C CA . LEU A 1 91 ? -6.264 0.930 21.161 1.00 93.25 91 LEU A CA 1
ATOM 683 C C . LEU A 1 91 ? -7.486 0.788 22.080 1.00 93.25 91 LEU A C 1
ATOM 685 O O . LEU A 1 91 ? -8.403 0.022 21.786 1.00 93.25 91 LEU A O 1
ATOM 689 N N . ALA A 1 92 ? -7.523 1.549 23.176 1.00 92.56 92 ALA A N 1
ATOM 690 C CA . ALA A 1 92 ? -8.649 1.541 24.102 1.00 92.56 92 ALA A CA 1
ATOM 691 C C . ALA A 1 92 ? -9.939 2.098 23.470 1.00 92.56 92 ALA A C 1
ATOM 693 O O . ALA A 1 92 ? -11.032 1.701 23.866 1.00 92.56 92 ALA A O 1
ATOM 694 N N . LEU A 1 93 ? -9.844 3.030 22.514 1.00 91.38 93 LEU A N 1
ATOM 695 C CA . LEU A 1 93 ? -11.001 3.515 21.750 1.00 91.38 93 LEU A CA 1
ATOM 696 C C . LEU A 1 93 ? -11.565 2.431 20.823 1.00 91.38 93 LEU A C 1
ATOM 698 O O . LEU A 1 93 ? -12.786 2.324 20.692 1.00 91.38 93 LEU A O 1
ATOM 702 N N . LEU A 1 94 ? -10.697 1.608 20.231 1.00 88.81 94 LEU A N 1
ATOM 703 C CA . LEU A 1 94 ? -11.112 0.511 19.355 1.00 88.81 94 LEU A CA 1
ATOM 704 C C . LEU A 1 94 ? -11.815 -0.610 20.124 1.00 88.81 94 LEU A C 1
ATOM 706 O O . LEU A 1 94 ? -12.879 -1.043 19.702 1.00 88.81 94 LEU A O 1
ATOM 710 N N . SER A 1 95 ? -11.300 -1.008 21.291 1.00 78.75 95 SER A N 1
ATOM 711 C CA . SER A 1 95 ? -11.903 -2.084 22.099 1.00 78.75 95 SER A CA 1
ATOM 712 C C . SER A 1 95 ? -13.274 -1.749 22.696 1.00 78.75 95 SER A C 1
ATOM 714 O O . SER A 1 95 ? -13.963 -2.637 23.189 1.00 78.75 95 SER A O 1
ATOM 716 N N . ARG A 1 96 ? -13.675 -0.473 22.681 1.00 72.88 96 ARG A N 1
ATOM 717 C CA . ARG A 1 96 ? -15.012 -0.016 23.099 1.00 72.88 96 ARG A CA 1
ATOM 718 C C . ARG A 1 96 ? -16.030 0.027 21.956 1.00 72.88 96 ARG A C 1
ATOM 720 O O . ARG A 1 96 ? -17.177 0.385 22.206 1.00 72.88 96 ARG A O 1
ATOM 727 N N . SER A 1 97 ? -15.592 -0.237 20.725 1.00 60.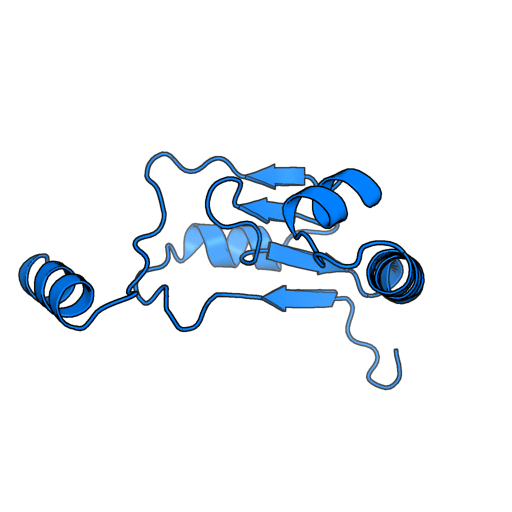09 97 SER A N 1
ATOM 728 C CA . SER A 1 97 ? -16.411 -0.138 19.511 1.00 60.09 97 SER A CA 1
ATOM 729 C C . SER A 1 97 ? -16.861 -1.503 18.964 1.00 60.09 97 SER A C 1
ATOM 731 O O . SER A 1 97 ? -17.548 -1.522 17.942 1.00 60.09 97 SER A O 1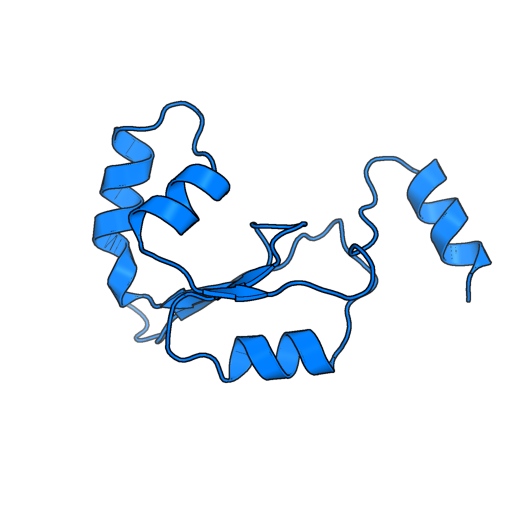
ATOM 733 N N . ASP A 1 98 ? -16.486 -2.596 19.640 1.00 48.47 98 ASP A N 1
ATOM 734 C CA . ASP A 1 98 ? -16.990 -3.966 19.435 1.00 48.47 98 ASP A CA 1
ATOM 735 C C . ASP A 1 98 ? -18.253 -4.223 20.278 1.00 48.47 98 ASP A C 1
ATOM 737 O O . ASP A 1 98 ? -19.154 -4.946 19.790 1.00 48.47 98 ASP A O 1
#

Radius of gyration: 14.98 Å; chains: 1; bounding box: 36×28×35 Å

Secondary structure (DSSP, 8-state):
-TT--SEEEE--TT-----HHHHHHHHH-SS-EEESSSTTSEEEEGGGHHHHHHHHHH-TT--HHHHHHHTTPEEE--SSPPP---SHHHHHHHTT--

Sequence (98 aa):
RTHGHAGVLSVGCDTPILDADLLSRLGKAKRATFVTDAPIIGYWPSAHYDALIAHLATDPRRSMRGWTTAIGADPIALPRPIPNVNTPEDLALLSRSD

Foldseek 3Di:
DVVPDQWDFFDDPQQPDDDPVLVVVQVPDNFWEAEPLHLRGHIGTPVCVVVLVVCVVPDVVSDSVVVCVSRVHHYDYDPDDRQGHPDPVSVVVVVVVD

pLDDT: mean 92.9, std 8.07, range [48.47, 98.62]